Protein AF-A0A1I6NYX2-F1 (afdb_monomer_lite)

Sequence (59 aa):
MLDKLGPLGIAGLIIVLVGIALIALESLMIAAGMALVLVGLAVTVKALVSGMLGAFGMM

Organism: NCBI:txid619731

Foldseek 3Di:
DCVPCPPVNVVVVVVLVVVLVVVVVVPVVVSVVVVVVVVVVVVVVVVVVVVVCVVVVND

Secondary structure (DSSP, 8-state):
-GGGSHHHHHHHHHHHHHHHHHHHTT-HHHHHHHHHHHHHHHHHHHHHHHHHHHHTT--

InterPro domains:
  IPR055893 Protein of unknown function DUF7470 [PF24282] (1-58)

Radius of gyration: 14.6 Å; chains: 1; bounding box: 33×21×35 Å

Structure (mmCIF, N/CA/C/O backbone):
data_AF-A0A1I6NYX2-F1
#
_entry.id   AF-A0A1I6NYX2-F1
#
loop_
_atom_site.group_PDB
_atom_site.id
_atom_site.type_symbol
_atom_site.label_atom_id
_atom_site.label_alt_id
_atom_site.label_comp_id
_atom_site.label_asym_id
_atom_site.label_entity_id
_atom_site.label_seq_id
_atom_site.pdbx_PDB_ins_code
_atom_site.Cartn_x
_atom_site.Cartn_y
_atom_site.Cartn_z
_atom_site.occupancy
_atom_site.B_iso_or_equiv
_atom_site.auth_seq_id
_atom_site.auth_comp_id
_atom_site.auth_asym_id
_atom_site.auth_atom_id
_atom_site.pdbx_PDB_model_num
ATOM 1 N N . MET A 1 1 ? -0.111 0.128 12.636 1.00 64.69 1 MET A N 1
ATOM 2 C CA . MET A 1 1 ? -1.222 -0.841 12.498 1.00 64.69 1 MET A CA 1
ATOM 3 C C . MET A 1 1 ? -0.776 -2.115 11.792 1.00 64.69 1 MET A C 1
ATOM 5 O O . MET A 1 1 ? -1.630 -2.968 11.598 1.00 64.69 1 MET A O 1
ATOM 9 N N . LEU A 1 2 ? 0.499 -2.268 11.393 1.00 65.00 2 LEU A N 1
ATOM 10 C CA . LEU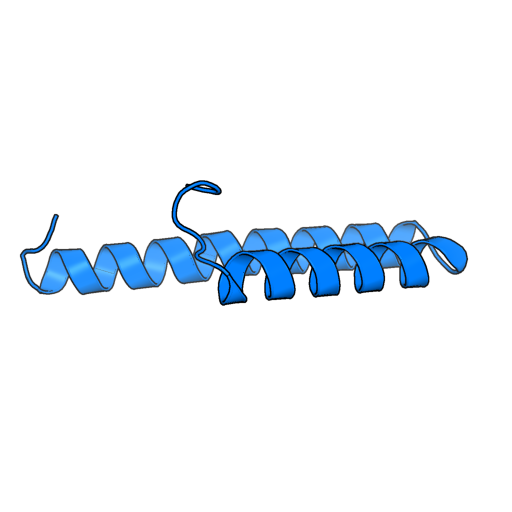 A 1 2 ? 0.962 -3.472 10.684 1.00 65.00 2 LEU A CA 1
ATOM 11 C C . LEU A 1 2 ? 0.754 -4.731 11.542 1.00 65.00 2 LEU A C 1
ATOM 13 O O . LEU A 1 2 ? 0.221 -5.742 11.107 1.00 65.00 2 LEU A O 1
ATOM 17 N N . ASP A 1 3 ? 1.019 -4.540 12.820 1.00 72.75 3 ASP A N 1
ATOM 18 C CA . ASP A 1 3 ? 0.690 -5.302 14.021 1.00 72.75 3 ASP A CA 1
ATOM 19 C C . ASP A 1 3 ? -0.803 -5.691 14.183 1.00 72.75 3 ASP A C 1
ATOM 21 O O . ASP A 1 3 ? -1.111 -6.593 14.955 1.00 72.75 3 ASP A O 1
ATOM 25 N N . LYS A 1 4 ? -1.738 -5.074 13.442 1.00 79.62 4 LYS A N 1
ATOM 26 C CA . LYS A 1 4 ? -3.184 -5.379 13.452 1.00 79.62 4 LYS A CA 1
ATOM 27 C C . LYS A 1 4 ? -3.725 -5.920 12.118 1.00 79.62 4 LYS A C 1
ATOM 29 O O . LYS A 1 4 ? -4.927 -6.147 12.026 1.00 79.62 4 LYS A O 1
ATOM 34 N N . LEU A 1 5 ? -2.893 -6.132 11.089 1.00 78.81 5 LEU A N 1
ATOM 35 C CA . LEU A 1 5 ? -3.372 -6.611 9.776 1.00 78.81 5 LEU A CA 1
ATOM 36 C C . LEU A 1 5 ? -3.903 -8.055 9.804 1.00 78.81 5 LEU A C 1
ATOM 38 O O . LEU A 1 5 ? -4.628 -8.461 8.895 1.00 78.81 5 LEU A O 1
ATOM 42 N N . GLY A 1 6 ? -3.535 -8.835 10.823 1.00 88.25 6 GLY A N 1
ATOM 43 C CA . GLY A 1 6 ? -3.797 -10.270 10.862 1.00 88.25 6 GLY A CA 1
ATOM 44 C C . GLY A 1 6 ? -3.102 -11.030 9.716 1.00 88.25 6 GLY A C 1
ATOM 45 O O . GLY A 1 6 ? -2.474 -10.427 8.841 1.00 88.25 6 GLY A O 1
ATOM 46 N N . PRO A 1 7 ? -3.205 -12.368 9.684 1.00 91.50 7 PRO A N 1
ATOM 47 C CA . PRO A 1 7 ? -2.529 -13.188 8.676 1.00 91.50 7 PRO A CA 1
ATOM 48 C C . PRO A 1 7 ? -2.935 -12.839 7.236 1.00 91.50 7 PRO A C 1
ATOM 50 O O . PRO A 1 7 ? -2.084 -12.756 6.352 1.00 91.50 7 PRO A O 1
ATOM 53 N N . LEU A 1 8 ? -4.227 -12.572 7.004 1.00 90.00 8 LEU A N 1
ATOM 54 C CA . LEU A 1 8 ? -4.740 -12.210 5.680 1.00 90.00 8 LEU A CA 1
ATOM 55 C C . LEU A 1 8 ? -4.230 -10.846 5.205 1.00 90.00 8 LEU A C 1
ATOM 57 O O . LEU A 1 8 ? -3.871 -10.703 4.039 1.00 90.00 8 LEU A O 1
ATOM 61 N N . GLY A 1 9 ? -4.184 -9.845 6.088 1.00 89.69 9 GLY A N 1
ATOM 62 C CA . GLY A 1 9 ? -3.698 -8.523 5.714 1.00 89.69 9 GLY A CA 1
ATOM 63 C C . GLY A 1 9 ? -2.208 -8.543 5.374 1.00 89.69 9 GLY A C 1
ATOM 64 O O . GLY A 1 9 ? -1.793 -7.913 4.403 1.00 89.69 9 GLY A O 1
ATOM 65 N N . ILE A 1 10 ? -1.410 -9.322 6.111 1.00 92.62 10 ILE A N 1
ATOM 66 C CA . ILE A 1 10 ? 0.011 -9.522 5.797 1.00 92.62 10 ILE A CA 1
ATOM 67 C C . ILE A 1 10 ? 0.166 -10.205 4.433 1.00 92.62 10 ILE A C 1
ATOM 69 O O . ILE A 1 10 ? 0.949 -9.736 3.609 1.00 92.62 10 ILE A O 1
ATOM 73 N N . ALA A 1 11 ? -0.606 -11.261 4.156 1.00 95.19 11 ALA A N 1
ATOM 74 C CA . ALA A 1 11 ? -0.589 -11.926 2.854 1.00 95.19 11 ALA A CA 1
ATOM 75 C C . ALA A 1 11 ? -0.954 -10.960 1.712 1.00 95.19 11 ALA A C 1
ATOM 77 O O . ALA A 1 11 ? -0.257 -10.910 0.700 1.00 95.19 11 ALA A O 1
ATOM 78 N N . GLY A 1 12 ? -1.990 -10.137 1.899 1.00 93.75 12 GLY A N 1
ATOM 79 C CA . GLY A 1 12 ? -2.375 -9.099 0.941 1.00 93.75 12 GLY A CA 1
ATOM 80 C C . GLY A 1 12 ? -1.265 -8.074 0.697 1.00 93.75 12 GLY A C 1
ATOM 81 O O . GLY A 1 12 ? -0.983 -7.739 -0.452 1.00 93.75 12 GLY A O 1
ATOM 82 N N . LEU A 1 13 ? -0.580 -7.626 1.754 1.00 93.00 13 LEU A N 1
ATOM 83 C CA . LEU A 1 13 ? 0.550 -6.704 1.634 1.00 93.00 13 LEU A CA 1
ATOM 84 C C . LEU A 1 13 ? 1.707 -7.324 0.839 1.00 93.00 13 LEU A C 1
ATOM 86 O O . LEU A 1 13 ? 2.274 -6.661 -0.026 1.00 93.00 13 LEU A O 1
ATOM 90 N N . ILE A 1 14 ? 2.029 -8.596 1.084 1.00 96.12 14 ILE A N 1
ATOM 91 C CA . ILE A 1 14 ? 3.061 -9.315 0.326 1.00 96.12 14 ILE A CA 1
ATOM 92 C C . ILE A 1 14 ? 2.680 -9.388 -1.155 1.00 96.12 14 ILE A C 1
ATOM 94 O 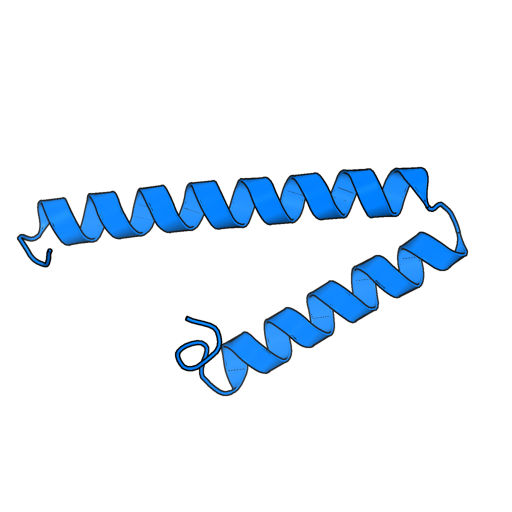O . ILE A 1 14 ? 3.506 -9.067 -2.005 1.00 96.12 14 ILE A O 1
ATOM 98 N N . ILE A 1 15 ? 1.432 -9.745 -1.473 1.00 97.00 15 ILE A N 1
ATOM 99 C CA . ILE A 1 15 ? 0.947 -9.819 -2.861 1.00 97.00 15 ILE A CA 1
ATOM 100 C C . ILE A 1 15 ? 1.085 -8.462 -3.560 1.00 97.00 15 ILE A C 1
ATOM 102 O O . ILE A 1 15 ? 1.576 -8.398 -4.686 1.00 97.00 15 ILE A O 1
ATOM 106 N N . VAL A 1 16 ? 0.706 -7.373 -2.885 1.00 96.31 16 VAL A N 1
ATOM 107 C CA . VAL A 1 16 ? 0.858 -6.011 -3.415 1.00 96.31 16 VAL A CA 1
ATOM 108 C C . VAL A 1 16 ? 2.324 -5.689 -3.704 1.00 96.31 16 VAL A C 1
ATOM 110 O O . VAL A 1 16 ? 2.645 -5.225 -4.797 1.00 96.31 16 VAL A O 1
ATOM 113 N N . LEU A 1 17 ? 3.222 -5.956 -2.753 1.00 96.62 17 LEU A N 1
ATOM 114 C CA . LEU A 1 17 ? 4.649 -5.672 -2.912 1.00 96.62 17 LEU A CA 1
ATOM 115 C C . LEU A 1 17 ? 5.273 -6.493 -4.045 1.00 96.62 17 LEU A C 1
ATOM 117 O O . LEU A 1 17 ? 6.047 -5.950 -4.830 1.00 96.62 17 LEU A O 1
ATOM 121 N N . VAL A 1 18 ? 4.899 -7.768 -4.175 1.00 98.00 18 VAL A N 1
ATOM 122 C CA . VAL A 1 18 ? 5.342 -8.631 -5.278 1.00 98.00 18 VAL A CA 1
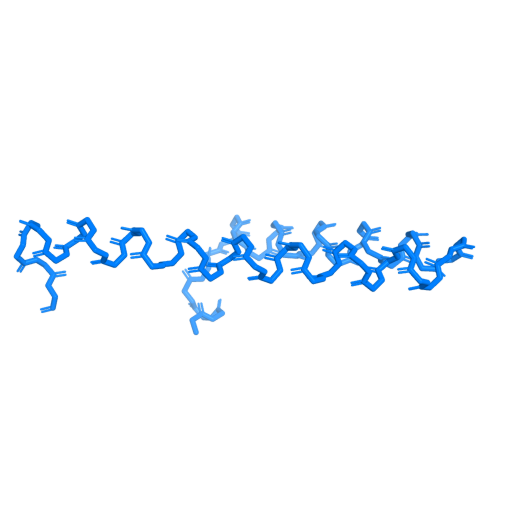ATOM 123 C C . VAL A 1 18 ? 4.835 -8.100 -6.618 1.00 98.00 18 VAL A C 1
ATOM 125 O O . VAL A 1 18 ? 5.615 -8.000 -7.559 1.00 98.00 18 VAL A O 1
ATOM 128 N N . GLY A 1 19 ? 3.564 -7.698 -6.710 1.00 97.38 19 GLY A N 1
ATOM 129 C CA . GLY A 1 19 ? 3.002 -7.131 -7.937 1.00 97.38 19 GLY A CA 1
ATOM 130 C C . GLY A 1 19 ? 3.720 -5.853 -8.381 1.00 97.38 19 GLY A C 1
ATOM 131 O O . GLY A 1 19 ? 4.093 -5.726 -9.547 1.00 97.38 19 GLY A O 1
ATOM 132 N N . ILE A 1 20 ? 3.983 -4.932 -7.448 1.00 97.12 20 ILE A N 1
ATOM 133 C CA . ILE A 1 20 ? 4.741 -3.704 -7.735 1.00 97.12 20 ILE A CA 1
ATOM 134 C C . ILE A 1 20 ? 6.175 -4.040 -8.157 1.00 97.12 20 ILE A C 1
ATOM 136 O O . ILE A 1 20 ? 6.668 -3.464 -9.124 1.00 97.12 20 ILE A O 1
ATOM 140 N N . ALA A 1 21 ? 6.837 -4.975 -7.469 1.00 97.00 21 ALA A N 1
ATOM 141 C CA . ALA A 1 21 ? 8.199 -5.384 -7.797 1.00 97.00 21 ALA A CA 1
ATOM 142 C C . ALA A 1 21 ? 8.291 -6.001 -9.199 1.00 97.00 21 ALA A C 1
ATOM 144 O O . ALA A 1 21 ? 9.206 -5.663 -9.942 1.00 97.00 21 ALA A O 1
ATOM 145 N N . LEU A 1 22 ? 7.326 -6.843 -9.585 1.00 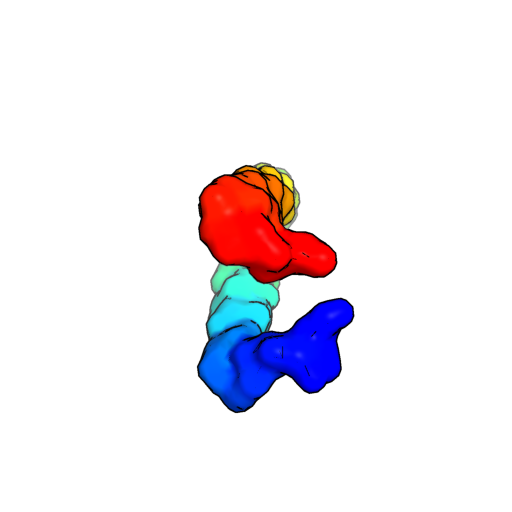97.88 22 LEU A N 1
ATOM 146 C CA . LEU A 1 22 ? 7.258 -7.419 -10.930 1.00 97.88 22 LEU A CA 1
ATOM 147 C C . LEU A 1 22 ? 7.106 -6.336 -12.001 1.00 97.88 22 LEU A C 1
ATOM 149 O O . LEU A 1 22 ? 7.810 -6.365 -13.002 1.00 97.88 22 LEU A O 1
ATOM 153 N N . ILE A 1 23 ? 6.243 -5.347 -11.774 1.00 97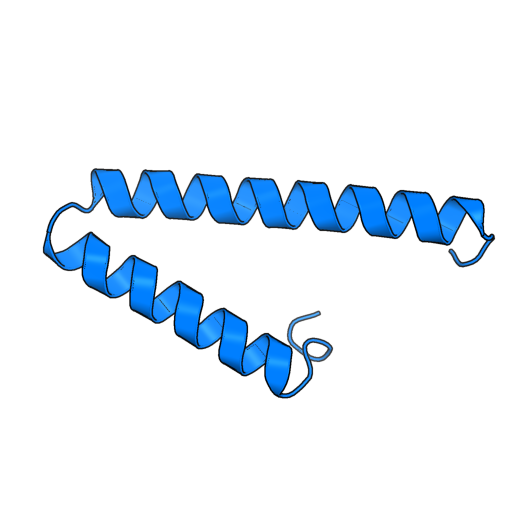.38 23 ILE A N 1
ATOM 154 C CA . ILE A 1 23 ? 6.029 -4.251 -12.732 1.00 97.38 23 ILE A CA 1
ATOM 155 C C . ILE A 1 23 ? 7.245 -3.325 -12.797 1.00 97.38 23 ILE A C 1
ATOM 157 O O . ILE A 1 23 ? 7.574 -2.812 -13.865 1.00 97.38 23 ILE A O 1
ATOM 161 N N . ALA A 1 24 ? 7.963 -3.151 -11.686 1.00 97.19 24 ALA A N 1
ATOM 162 C CA . ALA A 1 24 ? 9.193 -2.369 -11.649 1.00 97.19 24 ALA A CA 1
ATOM 163 C C . ALA A 1 24 ? 10.322 -2.978 -12.498 1.00 97.19 24 ALA A C 1
ATOM 165 O O . ALA A 1 24 ? 11.209 -2.233 -12.912 1.00 97.19 24 ALA A O 1
ATOM 166 N N . LEU A 1 25 ? 10.280 -4.286 -12.793 1.00 97.19 25 LEU A N 1
ATOM 167 C CA . LEU A 1 25 ? 11.223 -4.921 -13.723 1.00 97.19 25 LEU A CA 1
ATOM 168 C C . LEU A 1 25 ? 11.056 -4.409 -15.159 1.00 97.19 25 LEU A C 1
ATOM 170 O O . LEU A 1 25 ? 12.029 -4.383 -15.906 1.00 97.19 25 LEU A O 1
ATOM 174 N N . GLU A 1 26 ? 9.845 -4.000 -15.539 1.00 97.56 26 GLU A N 1
ATOM 175 C CA . GLU A 1 26 ? 9.537 -3.541 -16.895 1.00 97.56 26 GLU A CA 1
ATOM 176 C C . GLU A 1 26 ? 9.477 -2.012 -16.989 1.00 97.56 26 GLU A C 1
ATOM 178 O O . GLU A 1 26 ? 10.021 -1.416 -17.916 1.00 97.56 26 GLU A O 1
ATOM 183 N N . SER A 1 27 ? 8.858 -1.344 -16.011 1.00 97.38 27 SER A N 1
ATOM 184 C CA . SER A 1 27 ? 8.798 0.116 -15.969 1.00 97.38 27 SER A CA 1
ATOM 185 C C . SER A 1 27 ? 8.673 0.651 -14.550 1.00 97.38 27 SER A C 1
ATOM 187 O O . SER A 1 27 ? 7.617 0.589 -13.911 1.00 97.38 27 SER A O 1
ATOM 189 N N . LEU A 1 28 ? 9.748 1.293 -14.086 1.00 95.69 28 LEU A N 1
ATOM 190 C CA . LEU A 1 28 ? 9.774 1.949 -12.782 1.00 95.69 28 LEU A CA 1
ATOM 191 C C . LEU A 1 28 ? 8.747 3.088 -12.685 1.00 95.69 28 LEU A C 1
ATOM 193 O O . LEU A 1 28 ? 8.169 3.309 -11.622 1.00 95.69 28 LEU A O 1
ATOM 197 N N . MET A 1 29 ? 8.471 3.778 -13.797 1.00 97.81 29 MET A N 1
ATOM 198 C CA . MET A 1 29 ? 7.485 4.860 -13.832 1.00 97.81 29 MET A CA 1
ATOM 199 C C . MET A 1 29 ? 6.059 4.334 -13.624 1.00 97.81 29 MET A C 1
ATOM 201 O O . MET A 1 29 ? 5.293 4.917 -12.856 1.00 97.81 29 MET A O 1
ATOM 205 N N . ILE A 1 30 ? 5.712 3.208 -14.260 1.00 97.25 30 ILE A N 1
ATOM 206 C CA . ILE A 1 30 ? 4.396 2.574 -14.094 1.00 97.25 30 ILE A CA 1
ATOM 207 C C . ILE A 1 30 ? 4.258 2.028 -12.671 1.00 97.25 30 ILE A C 1
ATOM 209 O O . ILE A 1 30 ? 3.245 2.278 -12.018 1.00 97.25 30 ILE A O 1
ATOM 213 N N . ALA A 1 31 ? 5.288 1.349 -12.157 1.00 97.75 31 ALA A N 1
ATOM 214 C CA . ALA A 1 31 ? 5.295 0.833 -10.791 1.00 97.75 31 ALA A CA 1
ATOM 215 C C . ALA A 1 31 ? 5.090 1.949 -9.752 1.00 97.75 31 ALA A C 1
ATOM 217 O O . ALA A 1 31 ? 4.273 1.802 -8.843 1.00 97.75 31 ALA A O 1
ATOM 218 N N . ALA A 1 32 ? 5.772 3.087 -9.919 1.00 97.56 32 ALA A N 1
ATOM 219 C CA . ALA A 1 32 ? 5.606 4.256 -9.059 1.00 97.56 32 ALA A CA 1
ATOM 220 C C . ALA A 1 32 ? 4.184 4.837 -9.139 1.00 97.56 32 ALA A C 1
ATOM 222 O O . ALA A 1 32 ? 3.579 5.135 -8.107 1.00 97.56 32 ALA A O 1
ATOM 223 N N . GLY A 1 33 ? 3.625 4.946 -10.349 1.00 98.12 33 GLY A N 1
ATOM 224 C CA . GLY A 1 33 ? 2.242 5.376 -10.555 1.00 98.12 33 GLY A CA 1
ATOM 225 C C . GLY A 1 33 ? 1.240 4.460 -9.847 1.00 98.12 33 GLY A C 1
ATOM 226 O O . GLY A 1 33 ? 0.368 4.940 -9.124 1.00 98.12 33 GLY A O 1
ATOM 227 N N . MET A 1 34 ? 1.401 3.139 -9.968 1.00 97.12 34 MET A N 1
ATOM 228 C CA . MET A 1 34 ? 0.543 2.191 -9.255 1.00 97.12 34 MET A CA 1
ATOM 229 C C . MET A 1 34 ? 0.716 2.245 -7.737 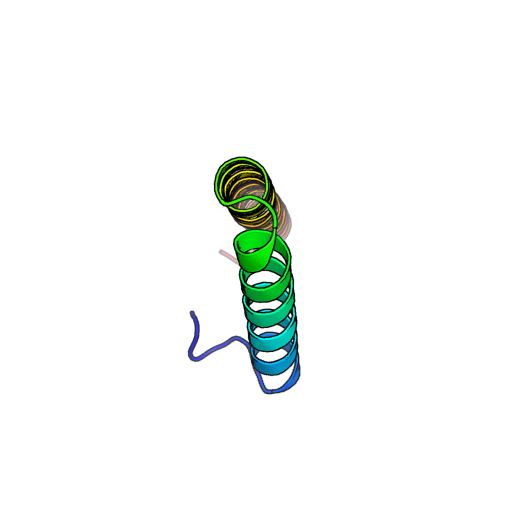1.00 97.12 34 MET A C 1
ATOM 231 O O . MET A 1 34 ? -0.271 2.161 -7.008 1.00 97.12 34 MET A O 1
ATOM 235 N N . ALA A 1 35 ? 1.947 2.397 -7.244 1.00 97.19 35 ALA A N 1
ATOM 236 C CA . ALA A 1 35 ? 2.201 2.538 -5.816 1.00 97.19 35 ALA A CA 1
ATOM 237 C C . ALA A 1 35 ? 1.458 3.757 -5.246 1.00 97.19 35 ALA A C 1
ATOM 239 O O . ALA A 1 35 ? 0.815 3.652 -4.202 1.00 97.19 35 ALA A O 1
ATOM 240 N N . LEU A 1 36 ? 1.462 4.886 -5.966 1.00 97.81 36 LEU A N 1
ATOM 241 C CA . LEU A 1 36 ? 0.685 6.071 -5.596 1.00 97.81 36 LEU A CA 1
ATOM 242 C C . LEU A 1 36 ? -0.824 5.806 -5.583 1.00 97.81 36 LEU A C 1
ATOM 244 O O . LEU A 1 36 ? -1.495 6.210 -4.634 1.00 97.81 36 LEU A O 1
ATOM 248 N N . VAL A 1 37 ? -1.357 5.096 -6.583 1.00 97.94 37 VAL A N 1
ATOM 249 C CA . VAL A 1 37 ? -2.779 4.707 -6.615 1.00 97.94 37 VAL A CA 1
ATOM 250 C C . VAL A 1 37 ? -3.148 3.874 -5.386 1.00 97.94 37 VAL A C 1
ATOM 252 O O . VAL A 1 37 ? -4.156 4.151 -4.736 1.00 97.94 37 VAL A O 1
ATOM 255 N N . LEU A 1 38 ? -2.322 2.890 -5.023 1.00 96.88 38 LEU A N 1
ATOM 256 C CA . LEU A 1 38 ? -2.564 2.028 -3.864 1.00 96.88 38 LEU A CA 1
ATOM 257 C C . LEU A 1 38 ? -2.489 2.793 -2.540 1.00 96.88 38 LEU A C 1
ATOM 259 O O . LEU A 1 38 ? -3.322 2.574 -1.661 1.00 96.88 38 LEU A O 1
ATOM 263 N N . VAL A 1 39 ? -1.536 3.719 -2.401 1.00 96.94 39 VAL A N 1
ATOM 264 C CA . VAL A 1 39 ? -1.450 4.607 -1.232 1.00 96.94 39 VAL A CA 1
ATOM 265 C C . VAL A 1 39 ? -2.696 5.486 -1.134 1.00 96.94 39 VAL A C 1
ATOM 267 O O . VAL A 1 39 ? -3.297 5.570 -0.063 1.00 96.94 39 VAL A O 1
ATOM 270 N N . GLY A 1 40 ? -3.123 6.092 -2.245 1.00 97.69 40 GLY A N 1
ATOM 271 C CA . GLY A 1 40 ? -4.345 6.892 -2.302 1.00 97.69 40 GLY A CA 1
ATOM 272 C C . GLY A 1 40 ? -5.568 6.084 -1.872 1.00 97.69 40 GLY A C 1
ATOM 273 O O . GLY A 1 40 ? -6.290 6.498 -0.968 1.00 97.69 40 GLY A O 1
ATOM 274 N N . LEU A 1 41 ? -5.738 4.884 -2.431 1.00 97.31 41 LEU A N 1
ATOM 275 C CA . LEU A 1 41 ? -6.826 3.978 -2.071 1.00 97.31 41 LEU A CA 1
ATOM 276 C C . LEU A 1 41 ? -6.801 3.614 -0.582 1.00 97.31 41 LEU A C 1
ATOM 278 O O . LEU A 1 41 ? -7.838 3.668 0.077 1.00 97.31 41 LEU A O 1
ATOM 282 N N . ALA A 1 42 ? -5.632 3.280 -0.031 1.00 94.62 42 ALA A N 1
ATOM 283 C CA . ALA A 1 42 ? -5.493 2.945 1.384 1.00 94.62 42 ALA A CA 1
ATOM 284 C C . ALA A 1 42 ? -5.922 4.108 2.293 1.00 94.62 42 ALA A C 1
ATOM 286 O O . ALA A 1 42 ? -6.622 3.894 3.287 1.00 94.62 42 ALA A O 1
ATOM 287 N N . VAL A 1 43 ? -5.554 5.344 1.939 1.00 96.44 43 VAL A N 1
ATOM 288 C CA . VAL A 1 43 ? -5.982 6.549 2.661 1.00 96.44 43 VAL A CA 1
ATOM 289 C C . VAL A 1 43 ? -7.490 6.760 2.531 1.00 96.44 43 VAL A C 1
ATOM 291 O O . VAL A 1 43 ? -8.152 6.980 3.545 1.00 96.44 43 VAL A O 1
ATOM 294 N N . THR A 1 44 ? -8.050 6.646 1.324 1.00 97.12 44 THR A N 1
ATOM 295 C CA . THR A 1 44 ? -9.490 6.809 1.078 1.00 97.12 44 THR A CA 1
ATOM 296 C C . THR A 1 44 ? -10.314 5.793 1.863 1.00 97.12 44 THR A C 1
ATOM 298 O O . THR A 1 44 ? -11.259 6.174 2.552 1.00 97.12 44 THR A O 1
ATOM 301 N N . VAL A 1 45 ? -9.937 4.512 1.825 1.00 96.19 45 VAL A N 1
ATOM 302 C CA . VAL A 1 45 ? -10.619 3.448 2.576 1.00 96.19 45 VAL A CA 1
ATOM 303 C C . VAL A 1 45 ? -10.502 3.690 4.077 1.00 96.19 45 VAL A C 1
ATOM 305 O O . VAL A 1 45 ? -11.500 3.589 4.785 1.00 96.19 45 VAL A O 1
ATOM 308 N N . LYS A 1 46 ? -9.319 4.066 4.579 1.00 92.62 46 LYS A N 1
ATOM 309 C CA . LYS A 1 46 ? -9.139 4.391 6.000 1.00 92.62 46 LYS A CA 1
ATOM 310 C C . LYS A 1 46 ? -10.052 5.538 6.429 1.00 92.62 46 LYS A C 1
ATOM 312 O O . LYS A 1 46 ? -10.706 5.425 7.459 1.00 92.62 46 LYS A O 1
ATOM 317 N N . ALA A 1 47 ? -10.107 6.618 5.652 1.00 95.19 47 ALA A N 1
ATOM 318 C CA . ALA A 1 47 ? -10.966 7.761 5.945 1.00 95.19 47 ALA A CA 1
ATOM 319 C C . ALA A 1 47 ? -12.452 7.370 5.942 1.00 95.19 47 ALA A C 1
ATOM 321 O O . ALA A 1 47 ? -13.178 7.742 6.862 1.00 95.19 47 ALA A O 1
ATOM 322 N N . LEU A 1 48 ? -12.878 6.567 4.961 1.00 96.06 48 LEU A N 1
ATOM 323 C CA . LEU A 1 48 ? -14.242 6.049 4.875 1.00 96.06 48 LEU A CA 1
ATOM 324 C C . LEU A 1 48 ? -14.602 5.207 6.105 1.00 96.06 48 LEU A C 1
ATOM 326 O O . LEU A 1 48 ? -15.603 5.480 6.761 1.00 96.06 48 LEU A O 1
ATOM 330 N N . VAL A 1 49 ? -13.768 4.224 6.455 1.00 94.56 49 VAL A N 1
ATOM 331 C CA . VAL A 1 49 ? -14.010 3.334 7.600 1.00 94.56 49 VAL A CA 1
ATOM 332 C C . VAL A 1 49 ? -14.025 4.119 8.908 1.00 94.56 49 VAL A C 1
ATOM 334 O O . VAL A 1 49 ? -14.932 3.931 9.714 1.00 94.56 49 VAL A O 1
ATOM 337 N N . SER A 1 50 ? -13.071 5.030 9.119 1.00 93.75 50 SER A N 1
ATOM 338 C CA . SER A 1 50 ? -13.060 5.892 10.305 1.00 93.75 50 SER A CA 1
ATOM 339 C C . SER A 1 50 ? -14.315 6.766 10.392 1.00 93.75 50 SER A C 1
ATOM 341 O O . SER A 1 50 ? -14.901 6.868 11.464 1.00 93.75 50 SER A O 1
ATOM 343 N N . GLY A 1 51 ? -14.770 7.345 9.276 1.00 94.19 51 GLY A N 1
ATOM 344 C CA . GLY A 1 51 ? -16.010 8.124 9.233 1.00 94.19 51 GLY A CA 1
ATOM 345 C C . GLY A 1 51 ? -17.252 7.287 9.553 1.00 94.19 51 GLY A C 1
ATOM 346 O O . GLY A 1 51 ? -18.102 7.721 10.326 1.00 94.19 51 GLY A O 1
ATOM 347 N N . MET A 1 52 ? -17.334 6.063 9.021 1.00 94.94 52 MET A N 1
ATOM 348 C CA . MET A 1 52 ? -18.430 5.132 9.308 1.00 94.94 52 MET A CA 1
ATOM 349 C C . MET A 1 52 ? -18.451 4.708 10.779 1.00 94.94 52 MET A C 1
ATOM 351 O O . MET A 1 52 ? -19.498 4.765 11.415 1.00 94.94 52 MET A O 1
ATOM 355 N N . LEU A 1 53 ? -17.305 4.308 11.339 1.00 95.12 53 LEU A N 1
ATOM 356 C CA . LEU A 1 53 ? -17.208 3.917 12.749 1.00 95.12 53 LEU A CA 1
ATOM 357 C C . LEU A 1 53 ? -17.555 5.085 13.682 1.00 95.12 53 LEU A C 1
ATOM 359 O O . LEU A 1 53 ? -18.278 4.890 14.659 1.00 95.12 53 LEU A O 1
ATOM 363 N N . GLY A 1 54 ? -17.135 6.304 13.332 1.00 94.50 54 GLY A N 1
ATOM 364 C CA . GLY A 1 54 ? -17.532 7.510 14.053 1.00 94.50 54 GLY A CA 1
ATOM 365 C C . GLY A 1 54 ? -19.022 7.816 13.980 1.00 94.50 54 GLY A C 1
ATOM 366 O O . GLY A 1 54 ? -19.603 8.197 14.993 1.00 94.50 54 GLY A O 1
ATOM 367 N N . ALA A 1 55 ? -19.676 7.563 12.844 1.00 93.31 55 ALA A N 1
ATOM 368 C CA . ALA A 1 55 ? -21.131 7.678 12.732 1.00 93.31 55 ALA A CA 1
ATOM 369 C C . ALA A 1 55 ? -21.875 6.685 13.647 1.00 93.31 55 ALA A C 1
ATOM 371 O O . ALA A 1 55 ? -22.980 6.975 14.099 1.00 93.31 55 ALA A O 1
ATOM 372 N N . PHE A 1 56 ? -21.256 5.545 13.970 1.00 93.06 56 PHE A N 1
ATOM 373 C CA . PHE A 1 56 ? -21.772 4.573 14.937 1.00 93.06 56 PHE A CA 1
ATOM 374 C C . PHE A 1 56 ? -21.345 4.849 16.392 1.00 93.06 56 PHE A C 1
ATOM 376 O O . PHE A 1 56 ? -21.587 4.015 17.262 1.00 93.06 56 PHE A O 1
ATOM 383 N N . GLY A 1 57 ? -20.712 5.992 16.682 1.00 90.31 57 GLY A N 1
ATOM 384 C CA . GLY A 1 57 ? -20.250 6.349 18.030 1.00 90.31 57 GLY A CA 1
ATOM 385 C C . GLY A 1 57 ? -19.048 5.535 18.526 1.00 90.31 57 GLY A C 1
ATOM 386 O O . GLY A 1 57 ? -18.721 5.594 19.707 1.00 90.31 57 GLY A O 1
ATOM 387 N N . MET A 1 58 ? -18.391 4.778 17.640 1.00 80.31 58 MET A N 1
ATOM 388 C CA . MET A 1 58 ? -17.228 3.935 17.938 1.00 80.31 58 MET A CA 1
ATOM 389 C C . MET A 1 58 ? -15.920 4.646 17.555 1.00 80.31 58 MET A C 1
ATOM 391 O O . MET A 1 58 ? -15.215 4.203 16.644 1.00 80.31 58 MET A O 1
ATOM 395 N N . MET A 1 59 ? -15.617 5.764 18.223 1.00 63.09 59 MET A N 1
ATOM 396 C CA . MET A 1 59 ? -14.352 6.508 18.074 1.00 63.09 59 MET A CA 1
ATOM 397 C C . MET A 1 59 ? -13.529 6.454 19.352 1.00 63.09 59 MET A C 1
ATOM 399 O O . MET A 1 59 ? -14.096 6.778 20.418 1.00 63.09 59 MET A O 1
#

pLDDT: mean 92.77, std 8.31, range [63.09, 98.12]